Protein AF-G7YF33-F1 (afdb_monomer_lite)

InterPro domains:
  IPR018305 Large ribosomal subunit protein mL50 [PTHR31542] (5-107)

Sequence (150 aa):
MAIVDVSSRIHSVASRHLGIRVFEASYKFRSNAEKFRFLTACAEEFHHPVLNSYLHELCDVSAVIEYYQTPVESPDALYRLSERIGDDLPANLCIQTEPIRFNPNDTSFLKRTAFPGSSNVVSGLATSRRYKGFRAPAARRIGIGHEDRV

Secondary structure (DSSP, 8-state):
-----HHHHHHHHHHHHH---S--TT-B-S-HHHHHHHHHHHHHHHT-PPPTTGGGT--BHHHHHHHHHSPPPPS-HHHHHHTTTTTTS-TT-----S-PPP-TT--SS-SS-SSTT--B----HHHHHHS--B---GGG-SS--GGG--

Organism: Clonorchis sinensis (NCBI:txid79923)

Foldseek 3Di:
DDPPPLVVVLVVLCCVQVVDDDDDQFDFDPDPVSVVVSQVVSCVVVVNHDDPVCSVVPGGSNSVSVVVVDDDDDPDPLVVVVVCPPPPDDPPDDRDPDDDDDDQVDPPPPVHDPDWQDWFDDDDPVRCVVDPTGHGDPVGHPDCDPRNVD

pLDDT: mean 81.2, std 10.75, range [35.88, 93.69]

Structure (mmCIF, N/CA/C/O backbone):
data_AF-G7YF33-F1
#
_entry.id   AF-G7YF33-F1
#
loop_
_atom_site.group_PDB
_atom_site.id
_atom_site.type_symbol
_atom_site.label_atom_id
_atom_site.label_alt_id
_atom_site.label_comp_id
_atom_site.label_asym_id
_atom_site.label_entity_id
_atom_site.label_seq_id
_atom_site.pdbx_PDB_ins_code
_atom_site.Cartn_x
_atom_site.Cartn_y
_atom_site.Cartn_z
_atom_site.occupancy
_atom_site.B_iso_or_equiv
_atom_site.auth_seq_id
_atom_site.auth_comp_id
_atom_site.auth_asym_id
_atom_site.auth_atom_id
_atom_site.pdbx_PDB_model_num
ATOM 1 N N . MET A 1 1 ? -13.638 -16.403 -4.183 1.00 35.88 1 MET A N 1
ATOM 2 C CA . MET A 1 1 ? -12.677 -16.338 -3.060 1.00 35.88 1 MET A CA 1
ATOM 3 C C . MET A 1 1 ? -13.502 -16.078 -1.816 1.00 35.88 1 MET A C 1
ATOM 5 O O . MET A 1 1 ? -14.303 -15.155 -1.861 1.00 35.88 1 MET A O 1
ATOM 9 N N . ALA A 1 2 ? -13.463 -16.965 -0.818 1.00 36.38 2 ALA A N 1
ATOM 10 C CA . ALA A 1 2 ? -14.373 -16.911 0.326 1.00 36.38 2 ALA A CA 1
ATOM 11 C C . ALA A 1 2 ? -14.374 -15.502 0.929 1.00 36.38 2 ALA A C 1
ATOM 13 O O . ALA A 1 2 ? -13.305 -14.980 1.242 1.00 36.38 2 ALA A O 1
ATOM 14 N N . ILE A 1 3 ? -15.555 -14.890 1.038 1.00 48.44 3 ILE A N 1
ATOM 15 C CA . ILE A 1 3 ? -15.753 -13.664 1.806 1.00 48.44 3 ILE A CA 1
ATOM 16 C C . ILE A 1 3 ? -15.419 -14.063 3.239 1.00 48.44 3 ILE A C 1
ATOM 18 O O . ILE A 1 3 ? -16.237 -14.651 3.942 1.00 48.44 3 ILE A O 1
ATOM 22 N N . VAL A 1 4 ? -14.155 -13.883 3.618 1.00 60.22 4 VAL A N 1
ATOM 23 C CA . VAL A 1 4 ? -13.719 -14.027 4.998 1.00 60.22 4 VAL A CA 1
ATOM 24 C C . VAL A 1 4 ? -14.560 -13.018 5.750 1.00 60.22 4 VAL A C 1
ATOM 26 O O . VAL A 1 4 ? -14.524 -11.834 5.430 1.00 60.22 4 VAL A O 1
ATOM 29 N N . ASP A 1 5 ? -15.386 -13.503 6.665 1.00 82.12 5 ASP A N 1
ATOM 30 C CA . ASP A 1 5 ? -16.353 -12.682 7.374 1.00 82.12 5 ASP A CA 1
ATOM 31 C C . ASP A 1 5 ? -15.592 -11.719 8.307 1.00 82.12 5 ASP A C 1
ATOM 33 O O . ASP A 1 5 ? -15.289 -12.033 9.461 1.00 82.12 5 ASP A O 1
ATOM 37 N N . VAL A 1 6 ? -15.178 -10.570 7.753 1.00 85.31 6 VAL A N 1
ATOM 38 C CA . VAL A 1 6 ? -14.394 -9.512 8.413 1.00 85.31 6 VAL A CA 1
ATOM 39 C C . VAL A 1 6 ? -15.089 -9.087 9.699 1.00 85.31 6 VAL A C 1
ATOM 41 O O . VAL A 1 6 ? -14.443 -8.951 10.738 1.00 85.31 6 VAL A O 1
ATOM 44 N N . SER A 1 7 ? -16.416 -8.969 9.645 1.00 86.75 7 SER A N 1
ATOM 45 C CA . SER A 1 7 ? -17.253 -8.649 10.791 1.00 86.75 7 SER A CA 1
ATOM 46 C C . SER A 1 7 ? -17.052 -9.678 11.901 1.00 86.75 7 SER A C 1
ATOM 48 O O . SER A 1 7 ? -16.666 -9.299 13.005 1.00 86.75 7 SER A O 1
ATOM 50 N N . SER A 1 8 ? -17.196 -10.979 11.621 1.00 87.75 8 SER A N 1
ATOM 51 C CA . SER A 1 8 ? -17.023 -12.032 12.640 1.00 87.75 8 SER A CA 1
ATOM 52 C C . SER A 1 8 ? -15.661 -11.984 13.354 1.00 87.75 8 SER A C 1
ATOM 54 O O . SER A 1 8 ? -15.593 -12.099 14.582 1.00 87.75 8 SER A O 1
ATOM 56 N N . ARG A 1 9 ? -14.572 -11.743 12.610 1.00 88.94 9 ARG A N 1
ATOM 57 C CA . ARG A 1 9 ? -13.212 -11.645 13.166 1.00 88.94 9 ARG A CA 1
ATOM 58 C C . ARG A 1 9 ? -13.051 -10.398 14.025 1.00 88.94 9 ARG A C 1
ATOM 60 O O . ARG A 1 9 ? -12.537 -10.494 15.137 1.00 88.94 9 ARG A O 1
ATOM 67 N N . ILE A 1 10 ? -13.551 -9.251 13.566 1.00 88.06 10 ILE A N 1
ATOM 68 C CA . ILE A 1 10 ? -13.525 -8.009 14.349 1.00 88.06 10 ILE A CA 1
ATOM 69 C C . ILE A 1 10 ? -14.348 -8.163 15.631 1.00 88.06 10 ILE A C 1
ATOM 71 O O . ILE A 1 10 ? -13.913 -7.719 16.693 1.00 88.06 10 ILE A O 1
ATOM 75 N N . HIS A 1 11 ? -15.488 -8.853 15.582 1.00 86.88 11 HIS A N 1
ATOM 76 C CA . HIS A 1 11 ? -16.288 -9.144 16.772 1.00 86.88 11 HIS A CA 1
ATOM 77 C C . HIS A 1 11 ? -15.545 -10.045 17.772 1.00 86.88 11 HIS A C 1
ATOM 79 O O . HIS A 1 11 ? -15.577 -9.777 18.975 1.00 86.88 11 HIS A O 1
ATOM 85 N N . SER A 1 12 ? -14.807 -11.054 17.297 1.00 87.81 12 SER A N 1
ATOM 86 C CA . SER A 1 12 ? -13.909 -11.863 18.135 1.00 87.81 12 SER A CA 1
ATOM 87 C C . SER A 1 12 ? -12.841 -10.998 18.822 1.00 87.81 12 SER A C 1
ATOM 89 O O . SER A 1 12 ? -12.703 -11.041 20.049 1.00 87.81 12 SER A O 1
ATOM 91 N N . VAL A 1 13 ? -12.152 -10.134 18.070 1.00 88.19 13 VAL A N 1
ATOM 92 C CA . VAL A 1 13 ? -11.139 -9.210 18.614 1.00 88.19 13 VAL A CA 1
ATOM 93 C C . VAL A 1 13 ? -11.764 -8.241 19.627 1.00 88.19 13 VAL A C 1
ATOM 95 O O . VAL A 1 13 ? -11.207 -8.029 20.707 1.00 88.19 13 VAL A O 1
ATOM 98 N N . ALA A 1 14 ? -12.954 -7.711 19.339 1.00 85.62 14 ALA A N 1
ATOM 99 C CA . ALA A 1 14 ? -13.679 -6.813 20.233 1.00 85.62 14 ALA A CA 1
ATOM 100 C C . ALA A 1 14 ? -14.026 -7.502 21.558 1.00 85.62 14 ALA A C 1
ATOM 102 O O . ALA A 1 14 ? -13.758 -6.950 22.624 1.00 85.62 14 ALA A O 1
ATOM 103 N N . SER A 1 15 ? -14.539 -8.734 21.520 1.00 85.12 15 SER A N 1
ATOM 104 C CA . SER A 1 15 ? -14.855 -9.485 22.741 1.00 85.12 15 SER A CA 1
ATOM 105 C C . SER A 1 15 ? -13.620 -9.753 23.611 1.00 85.12 15 SER A C 1
ATOM 107 O O . SER A 1 15 ? -13.694 -9.638 24.835 1.00 85.12 15 SER A O 1
ATOM 109 N N . ARG A 1 16 ? -12.462 -10.029 22.991 1.00 86.31 16 ARG A N 1
ATOM 110 C CA . ARG A 1 16 ? -11.199 -10.303 23.691 1.00 86.31 16 ARG A CA 1
ATOM 111 C C . ARG A 1 16 ? -10.616 -9.062 24.369 1.00 86.31 16 ARG A C 1
ATOM 113 O O . ARG A 1 16 ? -10.126 -9.167 25.489 1.00 86.31 16 ARG A O 1
ATOM 120 N N . HIS A 1 17 ? -10.650 -7.909 23.700 1.00 83.94 17 HIS A N 1
ATOM 121 C CA . HIS A 1 17 ? -9.947 -6.704 24.159 1.00 83.94 17 HIS A CA 1
ATOM 122 C C . HIS A 1 17 ? -10.837 -5.672 24.861 1.00 83.94 17 HIS A C 1
ATOM 124 O O . HIS A 1 17 ? -10.335 -4.922 25.697 1.00 83.94 17 HIS A O 1
ATOM 130 N N . LEU A 1 18 ? -12.135 -5.628 24.548 1.00 79.50 18 LEU A N 1
ATOM 131 C CA . LEU A 1 18 ? -13.094 -4.689 25.145 1.00 79.50 18 LEU A CA 1
ATOM 132 C C . LEU A 1 18 ? -13.972 -5.353 26.217 1.00 79.50 18 LEU A C 1
ATOM 134 O O . LEU A 1 18 ? -14.629 -4.654 26.982 1.00 79.50 18 LEU A O 1
ATOM 138 N N . GLY A 1 19 ? -13.996 -6.691 26.295 1.00 71.94 19 GLY A N 1
ATOM 139 C CA . GLY A 1 19 ? -14.793 -7.430 27.283 1.00 71.94 19 GLY A CA 1
ATOM 140 C C . GLY A 1 19 ? -16.310 -7.342 27.065 1.00 71.94 19 GLY A C 1
ATOM 141 O O . GLY A 1 19 ? -17.085 -7.687 27.958 1.00 71.94 19 GLY A O 1
ATOM 142 N N . ILE A 1 20 ? -16.750 -6.882 25.891 1.00 67.62 20 ILE A N 1
ATOM 143 C CA . ILE A 1 20 ? -18.164 -6.706 25.540 1.00 67.62 20 ILE A CA 1
ATOM 144 C C . ILE A 1 20 ? -18.688 -8.026 24.967 1.00 67.62 20 ILE A C 1
ATOM 146 O O . ILE A 1 20 ? -18.168 -8.525 23.970 1.00 67.62 20 ILE A O 1
ATOM 150 N N . ARG A 1 21 ? -19.704 -8.614 25.615 1.00 60.91 21 ARG A N 1
ATOM 151 C CA . ARG A 1 21 ? -20.282 -9.913 25.222 1.00 60.91 21 ARG A CA 1
ATOM 152 C C . ARG A 1 21 ? -21.419 -9.823 24.202 1.00 60.91 21 ARG A C 1
ATOM 154 O O . ARG A 1 21 ? -21.737 -10.842 23.602 1.00 60.91 21 ARG A O 1
ATOM 161 N N . VAL A 1 22 ? -22.045 -8.659 24.012 1.00 48.94 22 VAL A N 1
ATOM 162 C CA . VAL A 1 22 ? -23.224 -8.521 23.142 1.00 48.94 22 VAL A CA 1
ATOM 163 C C . VAL A 1 22 ? -23.211 -7.173 22.423 1.00 48.94 22 VAL A C 1
ATOM 165 O O . VAL A 1 22 ? -22.854 -6.145 22.987 1.00 48.94 22 VAL A O 1
ATOM 168 N N . PHE A 1 23 ? -23.553 -7.256 21.145 1.00 60.62 23 PHE A N 1
ATOM 169 C CA . PHE A 1 23 ? -23.383 -6.295 20.075 1.00 60.62 23 PHE A CA 1
ATOM 170 C C . PHE A 1 23 ? -24.276 -5.066 20.239 1.00 60.62 23 PHE A C 1
ATOM 172 O O . PHE A 1 23 ? -25.471 -5.124 19.963 1.00 60.62 23 PHE A O 1
ATOM 179 N N . GLU A 1 24 ? -23.674 -3.922 20.531 1.00 54.88 24 GLU A N 1
ATOM 180 C CA . GLU A 1 24 ? -24.129 -2.694 19.896 1.00 54.88 24 GLU A CA 1
ATOM 181 C C . GLU A 1 24 ? -23.119 -2.390 18.801 1.00 54.88 24 GLU A C 1
ATOM 183 O O . GLU A 1 24 ? -21.956 -2.091 19.071 1.00 54.88 24 GLU A O 1
ATOM 188 N N . ALA A 1 25 ? -23.558 -2.455 17.545 1.00 58.53 25 ALA A N 1
ATOM 189 C CA . ALA A 1 25 ? -22.778 -1.986 16.402 1.00 58.53 25 ALA A CA 1
ATOM 190 C C . ALA A 1 25 ? -22.328 -0.511 16.557 1.00 58.53 25 ALA A C 1
ATOM 192 O O . ALA A 1 25 ? -21.547 -0.028 15.756 1.00 58.53 25 ALA A O 1
ATOM 193 N N . SER A 1 26 ? -22.774 0.192 17.603 1.00 67.62 26 SER A N 1
ATOM 194 C CA . SER A 1 26 ? -22.451 1.578 17.934 1.00 67.62 26 SER A CA 1
ATOM 195 C C . SER A 1 26 ? -21.652 1.728 19.245 1.00 67.62 26 SER A C 1
ATOM 197 O O . SER A 1 26 ? -21.814 2.726 19.951 1.00 67.62 26 SER A O 1
ATOM 199 N N . TYR A 1 27 ? -20.829 0.742 19.632 1.00 80.25 27 TYR A N 1
ATOM 200 C CA . TYR A 1 27 ? -19.933 0.931 20.780 1.00 80.25 27 TYR A CA 1
ATOM 201 C C . TYR A 1 27 ? -18.855 1.977 20.468 1.00 80.25 27 TYR A C 1
ATOM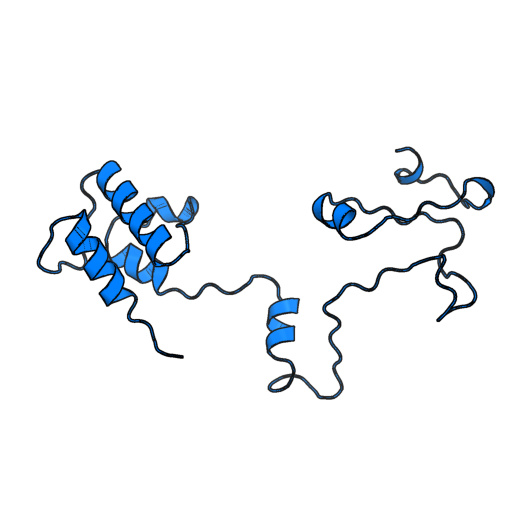 203 O O . TYR A 1 27 ? -17.931 1.713 19.691 1.00 80.25 27 TYR A O 1
ATOM 211 N N . LYS A 1 28 ? -18.947 3.118 21.161 1.00 85.56 28 LYS A N 1
ATOM 212 C CA . LYS A 1 28 ? -17.943 4.186 21.146 1.00 85.56 28 LYS A CA 1
ATOM 213 C C . LYS A 1 28 ? -16.782 3.855 22.065 1.00 85.56 28 LYS A C 1
ATOM 215 O O . LYS A 1 28 ? -16.979 3.517 23.236 1.00 85.56 28 LYS A O 1
ATOM 220 N N . PHE A 1 29 ? -15.560 4.026 21.567 1.00 86.81 29 PHE A N 1
ATOM 221 C CA . PHE A 1 29 ? -14.364 3.891 22.398 1.00 86.81 29 PHE A CA 1
ATOM 222 C C . PHE A 1 29 ? -14.376 4.937 23.519 1.00 86.81 29 PHE A C 1
ATOM 224 O O . PHE A 1 29 ? -14.494 6.134 23.262 1.00 86.81 29 PHE A O 1
ATOM 231 N N . ARG A 1 30 ? -14.230 4.495 24.773 1.00 85.56 30 ARG A N 1
ATOM 232 C CA . ARG A 1 30 ? -14.273 5.389 25.944 1.00 85.56 30 ARG A CA 1
ATOM 233 C C . ARG A 1 30 ? -12.951 6.113 26.170 1.00 85.56 30 ARG A C 1
ATOM 235 O O . ARG A 1 30 ? -12.926 7.197 26.742 1.00 85.56 30 ARG A O 1
ATOM 242 N N . SER A 1 31 ? -11.849 5.500 25.743 1.00 89.31 31 SER A N 1
ATOM 243 C CA . SER A 1 31 ? -10.496 6.018 25.920 1.00 89.31 31 SER A CA 1
ATOM 244 C C . SER A 1 31 ? -9.635 5.775 24.685 1.00 89.31 31 SER A C 1
ATOM 246 O O . SER A 1 31 ? -9.720 4.729 24.036 1.00 89.31 31 SER A O 1
ATOM 248 N N . ASN A 1 32 ? -8.719 6.707 24.414 1.00 89.12 32 ASN A N 1
ATOM 249 C CA . ASN A 1 32 ? -7.723 6.568 23.352 1.00 89.12 32 ASN A CA 1
ATOM 250 C C . ASN A 1 32 ? -6.817 5.344 23.562 1.00 89.12 32 ASN A C 1
ATOM 252 O O . ASN A 1 32 ? -6.390 4.728 22.590 1.00 89.12 32 ASN A O 1
ATOM 256 N N . ALA A 1 33 ? -6.559 4.950 24.814 1.00 91.00 33 ALA A N 1
ATOM 257 C CA . ALA A 1 33 ? -5.764 3.761 25.119 1.00 91.00 33 ALA A CA 1
ATOM 258 C C . ALA A 1 33 ? -6.498 2.456 24.759 1.00 91.00 33 ALA A C 1
ATOM 260 O O . ALA A 1 33 ? -5.875 1.479 24.344 1.00 91.00 33 ALA A O 1
ATOM 261 N N . GLU A 1 34 ? -7.826 2.423 24.899 1.00 89.94 34 GLU A N 1
ATOM 262 C CA . GLU A 1 34 ? -8.647 1.293 24.446 1.00 89.94 34 GLU A CA 1
ATOM 263 C C . GLU A 1 34 ? -8.658 1.214 22.924 1.00 89.94 34 GLU A C 1
ATOM 265 O O . GLU A 1 34 ? -8.362 0.157 22.369 1.00 89.94 34 GLU A O 1
ATOM 270 N N . LYS A 1 35 ? -8.907 2.351 22.264 1.00 90.56 35 LYS A N 1
ATOM 271 C CA . LYS A 1 35 ? -8.877 2.468 20.805 1.00 90.56 35 LYS A CA 1
ATOM 272 C C . LYS A 1 35 ? -7.539 2.012 20.231 1.00 90.56 35 LYS A C 1
ATOM 274 O O . LYS A 1 35 ? -7.521 1.200 19.317 1.00 90.56 35 LYS A O 1
ATOM 279 N N . PHE A 1 36 ? -6.426 2.470 20.800 1.00 92.25 36 PHE A N 1
ATOM 280 C CA . PHE A 1 36 ? -5.093 2.066 20.362 1.00 92.25 36 PHE A CA 1
ATOM 281 C C . PHE A 1 36 ? -4.891 0.550 20.466 1.00 92.25 36 PHE A C 1
ATOM 283 O O . PHE A 1 36 ? -4.535 -0.084 19.480 1.00 92.25 36 PHE A O 1
ATOM 290 N N . ARG A 1 37 ? -5.182 -0.056 21.626 1.00 91.88 37 ARG A N 1
ATOM 291 C CA . ARG A 1 37 ? -5.035 -1.512 21.814 1.00 91.88 37 ARG A CA 1
ATOM 292 C C . ARG A 1 37 ? -5.886 -2.314 20.831 1.00 91.88 37 ARG A C 1
ATOM 294 O O . ARG A 1 37 ? -5.412 -3.306 20.288 1.00 91.88 37 ARG A O 1
ATOM 301 N N . PHE A 1 38 ? -7.118 -1.873 20.595 1.00 91.62 38 PHE A N 1
ATOM 302 C CA . PHE A 1 38 ? -8.033 -2.528 19.669 1.00 91.62 38 PHE A CA 1
ATOM 303 C C . PHE A 1 38 ? -7.571 -2.421 18.209 1.00 91.62 38 PHE A C 1
ATOM 305 O O . PHE A 1 38 ? -7.520 -3.434 17.514 1.00 91.62 38 PHE A O 1
ATOM 312 N N . LEU A 1 39 ? -7.189 -1.224 17.750 1.00 92.62 39 LEU A N 1
ATOM 313 C CA . LEU A 1 39 ? -6.717 -1.012 16.378 1.00 92.62 39 LEU A CA 1
ATOM 314 C C . LEU A 1 39 ? -5.391 -1.733 16.107 1.00 92.62 39 LEU A C 1
ATOM 316 O O . LEU A 1 39 ? -5.219 -2.276 15.020 1.00 92.62 39 LEU A O 1
ATOM 320 N N . THR A 1 40 ? -4.487 -1.805 17.087 1.00 93.69 40 THR A N 1
ATOM 321 C CA . THR A 1 40 ? -3.243 -2.580 16.967 1.00 93.69 40 THR A CA 1
ATOM 322 C C . THR A 1 40 ? -3.531 -4.073 16.809 1.00 93.69 40 THR A C 1
ATOM 324 O O . THR A 1 40 ? -2.983 -4.700 15.909 1.00 93.69 40 THR A O 1
ATOM 327 N N . ALA A 1 41 ? -4.454 -4.631 17.601 1.00 92.19 41 ALA A N 1
ATOM 328 C CA . ALA A 1 41 ? -4.864 -6.028 17.448 1.00 92.19 41 ALA A CA 1
ATOM 329 C C . ALA A 1 41 ? -5.523 -6.295 16.080 1.00 92.19 41 ALA A C 1
ATOM 331 O O . ALA A 1 41 ? -5.263 -7.321 15.458 1.00 92.19 41 ALA A O 1
ATOM 332 N N . CYS A 1 42 ? -6.332 -5.359 15.570 1.00 91.81 42 CYS A N 1
ATOM 333 C CA . CYS A 1 42 ? -6.899 -5.463 14.220 1.00 91.81 42 CYS A CA 1
ATOM 334 C C . CYS A 1 42 ? -5.809 -5.403 13.136 1.00 91.81 42 CYS A C 1
ATOM 336 O O . CYS A 1 42 ? -5.840 -6.182 12.185 1.00 91.81 42 CYS A O 1
ATOM 338 N N . ALA A 1 43 ? -4.819 -4.519 13.286 1.00 92.94 43 ALA A N 1
ATOM 339 C CA . ALA A 1 43 ? -3.702 -4.410 12.353 1.00 92.94 43 ALA A CA 1
ATOM 340 C C . ALA A 1 43 ? -2.872 -5.702 12.292 1.00 92.94 43 ALA A C 1
ATOM 342 O O . ALA A 1 43 ? -2.464 -6.111 11.206 1.00 92.94 43 ALA A O 1
ATOM 343 N N . GLU A 1 44 ? -2.663 -6.365 13.431 1.00 92.94 44 GLU A N 1
ATOM 344 C CA . GLU A 1 44 ? -2.003 -7.672 13.504 1.00 92.94 44 GLU A CA 1
ATOM 345 C C . GLU A 1 44 ? -2.845 -8.777 12.848 1.00 92.94 44 GLU A C 1
ATOM 347 O O . GLU A 1 44 ? -2.317 -9.546 12.051 1.00 92.94 44 GLU A O 1
ATOM 352 N N . GLU A 1 45 ? -4.154 -8.821 13.107 1.00 90.94 45 GLU A N 1
ATOM 353 C CA . GLU A 1 45 ? -5.079 -9.853 12.610 1.00 90.94 45 GLU A CA 1
ATOM 354 C C . GLU A 1 45 ? -5.288 -9.801 11.082 1.00 90.94 45 GLU A C 1
ATOM 356 O O . GLU A 1 45 ? -5.392 -10.843 10.423 1.00 90.94 45 GLU A O 1
ATOM 361 N N . PHE A 1 46 ? -5.357 -8.597 10.504 1.00 90.56 46 PHE A N 1
ATOM 362 C CA . PHE A 1 46 ? -5.572 -8.382 9.065 1.00 90.56 46 PHE A CA 1
ATOM 363 C C . PHE A 1 46 ? -4.288 -8.068 8.290 1.00 90.56 46 PHE A C 1
ATOM 365 O O . PHE A 1 46 ? -4.340 -7.920 7.071 1.00 90.56 46 PHE A O 1
ATOM 372 N N . HIS A 1 47 ? -3.150 -7.939 8.981 1.00 90.81 47 HIS A N 1
ATOM 373 C CA . HIS A 1 47 ? -1.877 -7.469 8.414 1.00 90.81 47 HIS A CA 1
ATOM 374 C C . HIS A 1 47 ? -2.014 -6.135 7.655 1.00 90.81 47 HIS A C 1
ATOM 376 O O . HIS A 1 47 ? -1.247 -5.837 6.738 1.00 90.81 47 HIS A O 1
ATOM 382 N N . HIS A 1 48 ? -3.003 -5.326 8.040 1.00 90.75 48 HIS A N 1
ATOM 383 C CA . HIS A 1 48 ? -3.320 -4.052 7.414 1.00 90.75 48 HIS A CA 1
ATOM 384 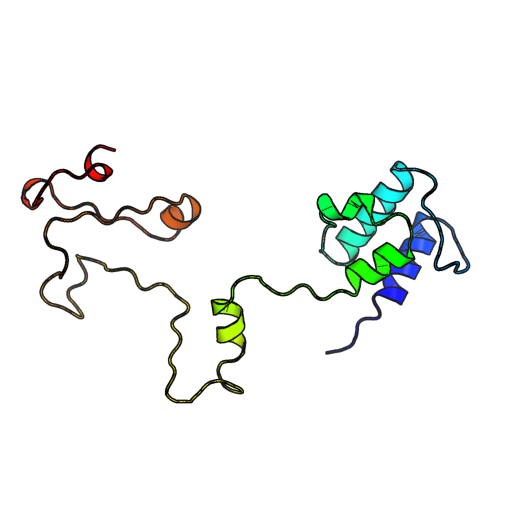C C . HIS A 1 48 ? -3.455 -2.970 8.495 1.00 90.75 48 HIS A C 1
ATOM 386 O O . HIS A 1 48 ? -4.469 -2.924 9.206 1.00 90.75 48 HIS A O 1
ATOM 392 N N . PRO A 1 49 ? -2.421 -2.125 8.674 1.00 92.38 49 PRO A N 1
ATOM 393 C CA . PRO A 1 49 ? -2.458 -1.057 9.655 1.00 92.38 49 PRO A CA 1
ATOM 394 C C . PRO A 1 49 ? -3.389 0.061 9.199 1.00 92.38 49 PRO A C 1
ATOM 396 O O . PRO A 1 49 ? -3.416 0.439 8.029 1.00 92.38 49 PRO A O 1
ATOM 399 N N . VAL A 1 50 ? -4.110 0.631 10.159 1.00 92.88 50 VAL A N 1
ATOM 400 C CA . VAL A 1 50 ? -4.972 1.783 9.913 1.00 92.88 50 VAL A CA 1
ATOM 401 C C . VAL A 1 50 ? -4.130 3.023 9.622 1.00 92.88 50 VAL A C 1
ATOM 403 O O . VAL A 1 50 ? -3.166 3.331 10.324 1.00 92.88 50 VAL A O 1
ATOM 406 N N . LEU A 1 51 ? -4.532 3.769 8.599 1.00 91.56 51 LEU A N 1
ATOM 407 C CA . LEU A 1 51 ? -3.907 5.029 8.212 1.00 91.56 51 LEU A CA 1
ATOM 408 C C . LEU A 1 51 ? -4.214 6.158 9.208 1.00 91.56 51 LEU A C 1
ATOM 410 O O . LEU A 1 51 ? -5.352 6.332 9.645 1.00 91.56 51 LEU A O 1
ATOM 414 N N . ASN A 1 52 ? -3.216 7.009 9.472 1.00 93.31 52 ASN A N 1
ATOM 415 C CA . ASN A 1 52 ? -3.352 8.156 10.379 1.00 93.31 52 ASN A CA 1
ATOM 416 C C . ASN A 1 52 ? -4.479 9.121 9.982 1.00 93.31 52 ASN A C 1
ATOM 418 O O . ASN A 1 52 ? -5.111 9.708 10.857 1.00 93.31 52 ASN A O 1
ATOM 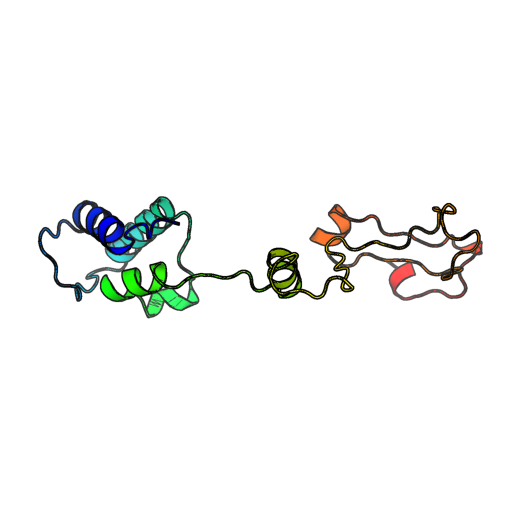422 N N . SER A 1 53 ? -4.744 9.269 8.680 1.00 93.19 53 SER A N 1
ATOM 423 C CA . SER A 1 53 ? -5.826 10.111 8.165 1.00 93.19 53 SER A CA 1
ATOM 424 C C . SER A 1 53 ? -7.197 9.644 8.645 1.00 93.19 53 SER A C 1
ATOM 426 O O . SER A 1 53 ? -8.001 10.474 9.040 1.00 93.19 53 SER A O 1
ATOM 428 N N . TYR A 1 54 ? -7.439 8.334 8.703 1.00 91.62 54 TYR A N 1
ATOM 429 C CA . TYR A 1 54 ? -8.737 7.758 9.067 1.00 91.62 54 TYR A CA 1
ATOM 430 C C . TYR A 1 54 ? -8.924 7.590 10.578 1.00 91.62 54 TYR A C 1
ATOM 432 O O . TYR A 1 54 ? -10.032 7.337 11.044 1.00 91.62 54 TYR A O 1
ATOM 440 N N . LEU A 1 55 ? -7.874 7.778 11.388 1.00 92.62 55 LEU A N 1
ATOM 441 C CA . LEU A 1 55 ? -7.960 7.568 12.836 1.00 92.62 55 LEU A CA 1
ATOM 442 C C . LEU A 1 55 ? -9.048 8.410 13.503 1.00 92.62 55 LEU A C 1
ATOM 444 O O . LEU A 1 55 ? -9.642 7.946 14.470 1.00 92.62 55 LEU A O 1
ATOM 448 N N . HIS A 1 56 ? -9.316 9.625 13.030 1.00 91.69 56 HIS A N 1
ATOM 449 C CA . HIS A 1 56 ? -10.337 10.492 13.622 1.00 91.69 56 HIS A CA 1
ATOM 450 C C . HIS A 1 56 ? -11.778 10.061 13.285 1.00 91.69 56 HIS A C 1
ATOM 452 O O . HIS A 1 56 ? -12.685 10.357 14.057 1.00 91.69 56 HIS A O 1
ATOM 458 N N . GLU A 1 57 ? -11.979 9.315 12.198 1.00 91.12 57 GLU A N 1
ATOM 459 C CA . GLU A 1 57 ? -13.288 8.816 11.746 1.00 91.12 57 GLU A CA 1
ATOM 460 C C . GLU A 1 57 ? -13.689 7.526 12.483 1.00 91.12 57 GLU A C 1
ATOM 462 O O . GLU A 1 57 ? -14.868 7.256 12.709 1.00 91.12 57 GLU A O 1
ATOM 467 N N . LEU A 1 58 ? -12.703 6.755 12.952 1.00 91.12 58 LEU A N 1
ATOM 468 C CA . LEU A 1 58 ? -12.904 5.484 13.653 1.00 91.12 58 LEU A CA 1
ATOM 469 C C . LEU A 1 58 ? -13.292 5.675 15.129 1.00 91.12 58 LEU A C 1
ATOM 471 O O . LEU A 1 58 ? -12.520 5.367 16.043 1.00 91.12 58 LEU A O 1
ATOM 475 N N . CYS A 1 59 ? -14.468 6.239 15.384 1.00 89.12 59 CYS A N 1
ATOM 476 C CA . CYS A 1 59 ? -15.004 6.448 16.737 1.00 89.12 59 CYS A CA 1
ATOM 477 C C . CYS A 1 59 ? -15.728 5.219 17.304 1.00 89.12 59 CYS A C 1
ATOM 479 O O . CYS A 1 59 ? -15.784 5.050 18.524 1.00 89.12 59 CYS A O 1
ATOM 481 N N . ASP A 1 60 ? -16.240 4.374 16.413 1.00 89.06 60 ASP A N 1
ATOM 482 C CA . ASP A 1 60 ? -17.117 3.248 16.709 1.00 89.06 60 ASP A CA 1
ATOM 483 C C . ASP A 1 60 ? -16.569 1.945 16.121 1.00 89.06 60 ASP A C 1
ATOM 485 O O . ASP A 1 60 ? -15.817 1.949 15.143 1.00 89.06 60 ASP A O 1
ATOM 489 N N . VAL A 1 61 ? -16.982 0.807 16.686 1.00 88.06 61 VAL A N 1
ATOM 490 C CA . VAL A 1 61 ? -16.622 -0.516 16.145 1.00 88.06 61 VAL A CA 1
ATOM 491 C C . VAL A 1 61 ? -17.213 -0.732 14.745 1.00 88.06 61 VAL A C 1
ATOM 493 O O . VAL A 1 61 ? -16.548 -1.337 13.908 1.00 88.06 61 VAL A O 1
ATOM 496 N N . SER A 1 62 ? -18.405 -0.200 14.445 1.00 88.56 62 SER A N 1
ATOM 497 C CA . SER A 1 62 ? -18.981 -0.225 13.088 1.00 88.56 62 SER A CA 1
ATOM 498 C C . SER A 1 62 ? -18.095 0.467 12.061 1.00 88.56 62 SER A C 1
ATOM 500 O O . SER A 1 62 ? -17.849 -0.108 11.007 1.00 88.56 62 SER A O 1
ATOM 502 N N . ALA A 1 63 ? -17.568 1.650 12.385 1.00 90.56 63 ALA A N 1
ATOM 503 C CA . ALA A 1 63 ? -16.685 2.397 11.492 1.00 90.56 63 ALA A CA 1
ATOM 504 C C . ALA A 1 63 ? -15.405 1.603 11.181 1.00 90.56 63 ALA A C 1
ATOM 506 O O . ALA A 1 63 ? -14.911 1.615 10.057 1.00 90.56 63 ALA A O 1
ATOM 507 N N . VAL A 1 64 ? -14.889 0.852 12.161 1.00 90.44 64 VAL A N 1
ATOM 508 C CA . VAL A 1 64 ? -13.741 -0.045 11.951 1.00 90.44 64 VAL A CA 1
ATOM 509 C C . VAL A 1 64 ? -14.115 -1.220 11.045 1.00 90.44 64 VAL A C 1
ATOM 511 O O . VAL A 1 64 ? -13.331 -1.586 10.173 1.00 90.44 64 VAL A O 1
ATOM 514 N N . ILE A 1 65 ? -15.308 -1.793 11.209 1.00 90.38 65 ILE A N 1
ATOM 515 C CA . ILE A 1 65 ? -15.802 -2.861 10.329 1.00 90.38 65 ILE A CA 1
ATOM 516 C C . ILE A 1 65 ? -15.926 -2.355 8.890 1.00 90.38 65 ILE A C 1
ATOM 518 O O . ILE A 1 65 ? -15.418 -3.010 7.987 1.00 90.38 65 ILE A O 1
ATOM 522 N N . GLU A 1 66 ? -16.537 -1.191 8.681 1.00 91.12 66 GLU A N 1
ATOM 523 C CA . GLU A 1 66 ? -16.693 -0.576 7.357 1.00 91.12 66 GLU A CA 1
ATOM 524 C C . GLU A 1 66 ? -15.335 -0.293 6.696 1.00 91.12 66 GLU A C 1
ATOM 526 O O . GLU A 1 66 ? -15.123 -0.617 5.524 1.00 91.12 66 GLU A O 1
ATOM 531 N N . TYR A 1 67 ? -14.371 0.214 7.470 1.00 92.31 67 TYR A N 1
ATOM 532 C CA . TYR A 1 67 ? -13.008 0.444 6.999 1.00 92.31 67 TYR A CA 1
ATOM 533 C C . TYR A 1 67 ? -12.348 -0.841 6.482 1.00 92.31 67 TYR A C 1
ATOM 535 O O . TYR A 1 67 ? -11.826 -0.860 5.372 1.00 92.31 67 TYR A O 1
ATOM 543 N N . TYR A 1 68 ? -12.408 -1.933 7.249 1.00 91.19 68 TYR A N 1
ATOM 544 C CA . TYR A 1 68 ? -11.802 -3.210 6.851 1.00 91.19 68 TYR A CA 1
ATOM 545 C C . TYR A 1 68 ? -12.622 -3.999 5.819 1.00 91.19 68 TYR A C 1
ATOM 547 O O . TYR A 1 68 ? -12.087 -4.905 5.182 1.00 91.19 68 TYR A O 1
ATOM 555 N N . GLN A 1 69 ? -13.906 -3.683 5.644 1.00 91.06 69 GLN A N 1
ATOM 556 C CA . GLN A 1 69 ? -14.725 -4.215 4.553 1.00 91.06 69 GLN A CA 1
ATOM 557 C C . GLN A 1 69 ? -14.426 -3.531 3.217 1.00 91.06 69 GLN A C 1
ATOM 559 O O . GLN A 1 69 ? -14.666 -4.123 2.164 1.00 91.06 69 GLN A O 1
ATOM 564 N N . THR A 1 70 ? -13.906 -2.303 3.247 1.00 90.75 70 THR A N 1
ATOM 565 C CA . THR A 1 70 ? -13.589 -1.550 2.036 1.00 90.75 70 THR A CA 1
ATOM 566 C C . THR A 1 70 ? -12.375 -2.175 1.336 1.00 90.75 70 THR A C 1
ATOM 568 O O . THR A 1 70 ? -11.296 -2.247 1.928 1.00 90.75 70 THR A O 1
ATOM 571 N N . PRO A 1 71 ? -12.508 -2.637 0.079 1.00 88.38 71 PRO A N 1
ATOM 572 C CA . PRO A 1 71 ? -11.394 -3.232 -0.643 1.00 88.38 71 PRO A CA 1
ATOM 573 C C . PRO A 1 71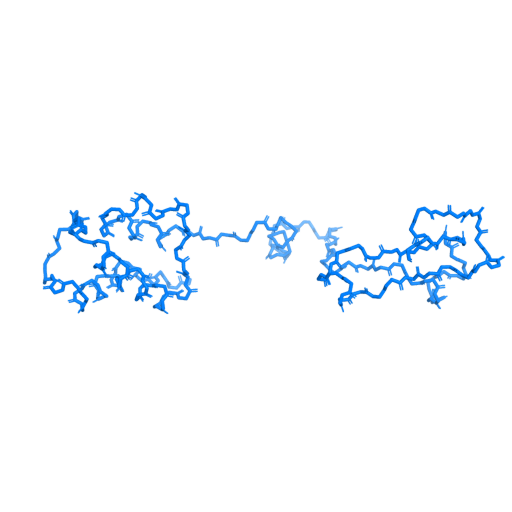 ? -10.343 -2.170 -0.977 1.00 88.38 71 PRO A C 1
ATOM 575 O O . PRO A 1 71 ? -10.663 -1.071 -1.432 1.00 88.38 71 PRO A O 1
ATOM 578 N N . VAL A 1 72 ? -9.073 -2.519 -0.784 1.00 85.56 72 VAL A N 1
ATOM 579 C CA . VAL A 1 72 ? -7.939 -1.668 -1.153 1.00 85.56 72 VAL A CA 1
ATOM 580 C C . VAL A 1 72 ? -7.345 -2.192 -2.453 1.00 85.56 72 VAL A C 1
ATOM 582 O O . VAL A 1 72 ? -6.848 -3.315 -2.506 1.00 85.56 72 VAL A O 1
ATOM 585 N N . GLU A 1 73 ? -7.379 -1.371 -3.499 1.00 81.62 73 GLU A N 1
ATOM 586 C CA . GLU A 1 73 ? -6.727 -1.668 -4.775 1.00 81.62 73 GLU A CA 1
ATOM 587 C C . GLU A 1 73 ? -5.373 -0.958 -4.874 1.00 81.62 73 GLU A C 1
ATOM 589 O O . GLU A 1 73 ? -5.172 0.133 -4.333 1.00 81.62 73 GLU A O 1
ATOM 594 N N . SER A 1 74 ? -4.428 -1.560 -5.600 1.00 77.50 74 SER A N 1
ATOM 595 C CA . SER A 1 74 ? -3.158 -0.903 -5.902 1.00 77.50 74 SER A CA 1
ATOM 596 C C . SER A 1 74 ? -3.401 0.353 -6.751 1.00 77.50 74 SER A C 1
ATOM 598 O O . SER A 1 74 ? -4.108 0.264 -7.757 1.00 77.50 74 SER A O 1
ATOM 600 N N . PRO A 1 75 ? -2.783 1.506 -6.438 1.00 76.44 75 PRO A N 1
ATOM 601 C CA . PRO A 1 75 ? -2.990 2.730 -7.213 1.00 76.44 75 PRO A CA 1
ATOM 602 C C . PRO A 1 75 ? -2.339 2.688 -8.605 1.00 76.44 75 PRO A C 1
ATOM 604 O O . PRO A 1 75 ? -2.633 3.544 -9.437 1.00 76.44 75 PRO A O 1
ATOM 607 N N . ASP A 1 76 ? -1.447 1.727 -8.873 1.00 84.38 76 ASP A N 1
ATOM 608 C CA . ASP A 1 76 ? -0.728 1.654 -10.143 1.00 84.38 76 ASP A CA 1
ATOM 609 C C . ASP A 1 76 ? -1.629 1.127 -11.269 1.00 84.38 76 ASP A C 1
ATOM 611 O O . ASP A 1 76 ? -1.964 -0.058 -11.341 1.00 84.38 76 ASP A O 1
ATOM 615 N N . ALA A 1 77 ? -2.012 2.033 -12.168 1.00 84.88 77 ALA A N 1
ATOM 616 C CA . ALA A 1 77 ? -2.860 1.730 -13.313 1.00 84.88 77 ALA A CA 1
ATOM 617 C C . ALA A 1 77 ? -2.234 0.687 -14.249 1.00 84.88 77 ALA A C 1
ATOM 619 O O . ALA A 1 77 ? -2.960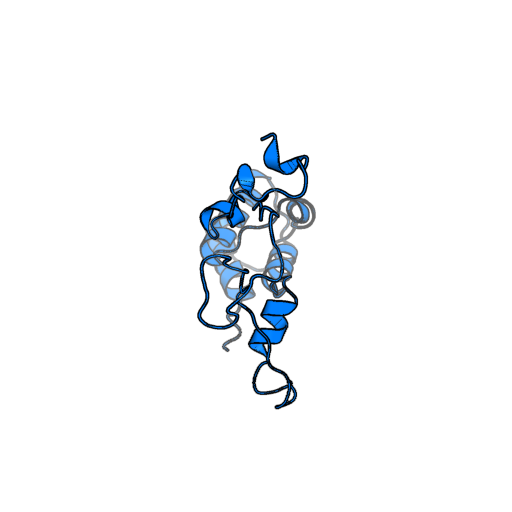 -0.131 -14.813 1.00 84.88 77 ALA A O 1
ATOM 620 N N . LEU A 1 78 ? -0.904 0.687 -14.404 1.00 85.94 78 LEU A N 1
ATOM 621 C CA . LEU A 1 78 ? -0.225 -0.278 -15.267 1.00 85.94 78 LEU A CA 1
ATOM 622 C C . LEU A 1 78 ? -0.320 -1.685 -14.678 1.00 85.94 78 LEU A C 1
ATOM 624 O O . LEU A 1 78 ? -0.606 -2.637 -15.402 1.00 85.94 78 LEU A O 1
ATOM 628 N N . TYR A 1 79 ? -0.142 -1.804 -13.362 1.00 82.88 79 TYR A N 1
ATOM 629 C CA . TYR A 1 79 ? -0.271 -3.075 -12.662 1.00 82.88 79 TYR A CA 1
ATOM 630 C C . TYR A 1 79 ? -1.708 -3.614 -12.747 1.00 82.88 79 TYR A C 1
ATOM 632 O O . TYR A 1 79 ? -1.907 -4.754 -13.166 1.00 82.88 79 TYR A O 1
ATOM 640 N N . ARG A 1 80 ? -2.717 -2.760 -12.515 1.00 84.94 80 ARG A N 1
ATOM 641 C CA . ARG A 1 80 ? -4.143 -3.114 -12.684 1.00 84.94 80 ARG A CA 1
ATOM 642 C C . ARG A 1 80 ? -4.484 -3.583 -14.099 1.00 84.94 80 ARG A C 1
ATOM 644 O O . ARG A 1 80 ? -5.304 -4.478 -14.267 1.00 84.94 80 ARG A O 1
ATOM 651 N N . LEU A 1 81 ? -3.887 -2.971 -15.124 1.00 84.94 81 LEU A N 1
ATOM 652 C CA . LEU A 1 81 ? -4.052 -3.406 -16.514 1.00 84.94 81 LEU A CA 1
ATOM 653 C C . LEU A 1 81 ? -3.350 -4.740 -16.776 1.00 84.94 81 LEU A C 1
ATOM 655 O O . LEU A 1 81 ? -3.880 -5.567 -17.513 1.00 84.94 81 LEU A O 1
ATOM 659 N N . SER A 1 82 ? -2.183 -4.960 -16.167 1.00 82.50 82 SER A N 1
ATOM 660 C CA . SER A 1 82 ? -1.430 -6.203 -16.330 1.00 82.50 82 SER A CA 1
ATOM 661 C C . SER A 1 82 ? -2.148 -7.423 -15.743 1.00 82.50 82 SER A C 1
ATOM 663 O O . SER A 1 82 ? -2.099 -8.496 -16.333 1.00 82.50 82 SER A O 1
ATOM 665 N N . GLU A 1 83 ? -2.896 -7.255 -14.649 1.00 81.94 83 GLU A N 1
ATOM 666 C CA . GLU A 1 83 ? -3.714 -8.322 -14.051 1.00 81.94 83 GLU A CA 1
ATOM 667 C C . GLU A 1 83 ? -4.885 -8.762 -14.945 1.00 81.94 83 GLU A C 1
ATOM 669 O O . GLU A 1 83 ? -5.398 -9.864 -14.785 1.00 81.94 83 GLU A O 1
ATOM 674 N N . ARG A 1 84 ? -5.294 -7.921 -15.903 1.00 80.81 84 ARG A N 1
ATOM 675 C CA . ARG A 1 84 ? -6.398 -8.190 -16.840 1.00 80.81 84 ARG A CA 1
ATOM 676 C C . ARG A 1 84 ? -5.940 -8.781 -18.177 1.00 80.81 84 ARG A C 1
ATOM 678 O O . ARG A 1 84 ? -6.763 -8.969 -19.077 1.00 80.81 84 ARG A O 1
ATOM 685 N N . ILE A 1 85 ? -4.636 -9.028 -18.347 1.00 71.81 85 ILE A N 1
ATOM 686 C CA . ILE A 1 85 ? -4.075 -9.623 -19.566 1.00 71.81 85 ILE A CA 1
ATOM 687 C C . ILE A 1 85 ? -4.681 -11.023 -19.750 1.00 71.81 85 ILE A C 1
ATOM 689 O O . ILE A 1 85 ? -4.366 -11.937 -18.997 1.00 71.81 85 ILE A O 1
ATOM 693 N N . GLY A 1 86 ? -5.531 -11.186 -20.767 1.00 68.00 86 GLY A N 1
ATOM 694 C CA . GLY A 1 86 ? -6.153 -12.466 -21.132 1.00 68.00 86 GLY A CA 1
ATOM 695 C C . GLY A 1 86 ? -7.677 -12.416 -21.250 1.00 68.00 86 GLY A C 1
ATOM 696 O O . GLY A 1 86 ? -8.210 -13.026 -22.173 1.00 68.00 86 GLY A O 1
ATOM 697 N N . ASP A 1 87 ? -8.354 -11.647 -20.391 1.00 74.44 87 ASP A N 1
ATOM 698 C CA . ASP A 1 87 ? -9.826 -11.622 -20.330 1.00 74.44 87 ASP A CA 1
ATOM 699 C C . ASP A 1 87 ? -10.424 -10.388 -21.033 1.00 74.44 87 ASP A C 1
ATOM 701 O O . ASP A 1 87 ? -11.296 -10.521 -21.891 1.00 74.44 87 ASP A O 1
ATOM 705 N N . ASP A 1 88 ? -9.912 -9.190 -20.719 1.00 81.69 88 ASP A N 1
ATOM 706 C CA . ASP A 1 88 ? -10.467 -7.906 -21.194 1.00 81.69 88 ASP A CA 1
ATOM 707 C C . ASP A 1 88 ? -9.610 -7.225 -22.275 1.00 81.69 88 ASP A C 1
ATOM 709 O O . ASP A 1 88 ? -10.041 -6.256 -22.910 1.00 81.69 88 ASP A O 1
ATOM 713 N N . LEU A 1 89 ? -8.359 -7.6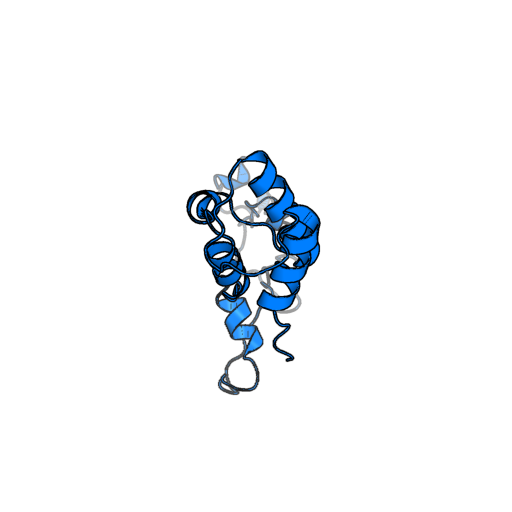63 -22.452 1.00 85.38 89 LEU A N 1
ATOM 714 C CA . LEU A 1 89 ? -7.401 -6.963 -23.306 1.00 85.38 89 LEU A CA 1
ATOM 715 C C . LEU A 1 89 ? -7.404 -7.504 -24.744 1.00 85.38 89 LEU A C 1
ATOM 717 O O . LEU A 1 89 ? -7.426 -8.718 -24.952 1.00 85.38 89 LEU A O 1
ATOM 721 N N . PRO A 1 90 ? -7.310 -6.623 -25.758 1.00 88.69 90 PRO A N 1
ATOM 722 C CA . PRO A 1 90 ? -7.174 -7.045 -27.146 1.00 88.69 90 PRO A CA 1
ATOM 723 C C . PRO A 1 90 ? -5.937 -7.926 -27.362 1.00 88.69 90 PRO A C 1
ATOM 725 O O . PRO A 1 90 ? -4.852 -7.609 -26.878 1.00 88.69 90 PRO A O 1
ATOM 728 N N . ALA A 1 91 ? -6.063 -8.980 -28.174 1.00 84.56 91 ALA A N 1
ATOM 729 C CA . ALA A 1 91 ? -4.962 -9.910 -28.460 1.00 84.56 91 ALA A CA 1
ATOM 730 C C . ALA A 1 91 ? -3.746 -9.257 -29.153 1.00 84.56 91 ALA A C 1
ATOM 732 O O . ALA A 1 91 ? -2.653 -9.816 -29.160 1.00 84.56 91 ALA A O 1
ATOM 733 N N . ASN A 1 92 ? -3.923 -8.074 -29.747 1.00 89.75 92 ASN A N 1
ATOM 734 C CA . ASN A 1 92 ? -2.865 -7.286 -30.380 1.00 89.75 92 ASN A CA 1
ATOM 735 C C . ASN A 1 92 ? -2.195 -6.270 -29.434 1.00 89.75 92 ASN A C 1
ATOM 737 O O . ASN A 1 92 ? -1.343 -5.503 -29.883 1.00 89.75 92 ASN A O 1
ATOM 741 N N . LEU A 1 93 ? -2.575 -6.229 -28.155 1.00 86.38 93 LEU A N 1
ATOM 742 C CA . LEU A 1 93 ? -1.987 -5.340 -27.160 1.00 86.38 93 LEU A CA 1
ATOM 743 C C . LEU A 1 93 ? -0.923 -6.084 -26.342 1.00 86.38 93 LEU A C 1
ATOM 745 O O . LEU A 1 93 ? -1.232 -6.995 -25.581 1.00 86.38 93 LEU A O 1
ATOM 749 N N . CYS A 1 94 ? 0.334 -5.659 -26.468 1.00 84.56 94 CYS A N 1
ATOM 750 C CA . CYS A 1 94 ? 1.435 -6.132 -25.630 1.00 84.56 94 CYS A CA 1
ATOM 751 C C . CYS A 1 94 ? 1.769 -5.063 -24.581 1.00 84.56 94 CYS A C 1
ATOM 753 O O . CYS A 1 94 ? 2.162 -3.951 -24.939 1.00 84.56 94 CYS A O 1
ATOM 755 N N . ILE A 1 95 ? 1.599 -5.386 -23.296 1.00 86.12 95 ILE A N 1
ATOM 756 C CA . ILE A 1 95 ? 1.964 -4.500 -22.184 1.00 86.12 95 ILE A CA 1
ATOM 757 C C . ILE A 1 95 ? 3.315 -4.929 -21.633 1.00 86.12 95 ILE A C 1
ATOM 759 O O . ILE A 1 95 ? 3.503 -6.069 -21.218 1.00 86.12 95 ILE A O 1
ATOM 763 N N . GLN A 1 96 ? 4.242 -3.980 -21.582 1.00 84.31 96 GLN A N 1
ATOM 764 C CA . GLN A 1 96 ? 5.557 -4.189 -21.005 1.00 84.31 96 GLN A CA 1
ATOM 765 C C . GLN A 1 96 ? 5.594 -3.615 -19.585 1.00 84.31 96 GLN A C 1
ATOM 767 O O . GLN A 1 96 ? 5.629 -2.400 -19.398 1.00 84.31 96 GLN A O 1
ATOM 772 N N . THR A 1 97 ? 5.563 -4.493 -18.583 1.00 83.44 97 THR A N 1
ATOM 773 C CA . THR A 1 97 ? 5.564 -4.113 -17.161 1.00 83.44 97 THR A CA 1
ATOM 774 C C . THR A 1 97 ? 6.950 -3.725 -16.662 1.00 83.44 97 THR A C 1
ATOM 776 O O . THR A 1 97 ? 7.104 -2.780 -15.888 1.00 83.44 97 THR A O 1
ATOM 779 N N . GLU A 1 98 ? 7.978 -4.425 -17.134 1.00 82.12 98 GLU A N 1
ATOM 780 C CA . GLU A 1 98 ? 9.354 -4.127 -16.770 1.00 82.12 98 GLU A CA 1
ATOM 781 C C . GLU A 1 98 ? 9.923 -3.013 -17.656 1.00 82.12 98 GLU A C 1
ATOM 783 O O . GLU A 1 98 ? 9.920 -3.124 -18.888 1.00 82.12 98 GLU A O 1
ATOM 788 N N . PRO A 1 99 ? 10.453 -1.925 -17.070 1.00 78.94 99 PRO A N 1
ATOM 789 C CA . PRO A 1 99 ? 11.035 -0.855 -17.858 1.00 78.94 99 PRO A CA 1
ATOM 790 C C . PRO A 1 99 ? 12.343 -1.335 -18.496 1.00 78.94 99 PRO A C 1
ATOM 792 O O . PRO A 1 99 ? 13.366 -1.474 -17.823 1.00 78.94 99 PRO A O 1
ATOM 795 N N . ILE A 1 100 ? 12.338 -1.529 -19.816 1.00 78.38 100 ILE A N 1
ATOM 796 C CA . ILE A 1 100 ? 13.567 -1.772 -20.576 1.00 78.38 100 ILE A CA 1
ATOM 797 C C . ILE A 1 100 ? 14.320 -0.449 -20.667 1.00 78.38 100 ILE A C 1
ATOM 799 O O . ILE A 1 100 ? 13.837 0.537 -21.227 1.00 78.38 100 ILE A O 1
ATOM 803 N N . ARG A 1 101 ? 15.520 -0.420 -20.090 1.00 75.94 101 ARG A N 1
ATOM 804 C CA . ARG A 1 101 ? 16.405 0.742 -20.155 1.00 75.94 101 ARG A CA 1
ATOM 805 C C . ARG A 1 101 ? 17.413 0.579 -21.272 1.00 75.94 101 ARG A C 1
ATOM 807 O O . ARG A 1 101 ? 17.953 -0.500 -21.488 1.00 75.94 101 ARG A O 1
ATOM 814 N N . PHE A 1 102 ? 17.713 1.691 -21.931 1.00 77.31 102 PHE A N 1
ATOM 815 C CA . PHE A 1 102 ? 18.762 1.727 -22.934 1.00 77.31 102 PHE A CA 1
ATOM 816 C C . PHE A 1 102 ? 20.133 1.447 -22.299 1.00 77.31 102 PHE A C 1
ATOM 818 O O . PHE A 1 102 ? 20.578 2.195 -21.423 1.00 77.31 102 PHE A O 1
ATOM 825 N N . ASN A 1 103 ? 20.802 0.389 -22.762 1.00 77.88 103 ASN A N 1
ATOM 826 C CA . ASN A 1 103 ? 22.184 0.083 -22.417 1.00 77.88 103 ASN A CA 1
ATOM 827 C C . ASN A 1 103 ? 23.097 0.433 -23.608 1.00 77.88 103 ASN A C 1
ATOM 829 O O . ASN A 1 103 ? 23.059 -0.252 -24.625 1.00 77.88 103 ASN A O 1
ATOM 833 N N . PRO A 1 104 ? 23.951 1.462 -23.503 1.00 75.88 104 PRO A N 1
ATOM 834 C CA . PRO A 1 104 ? 24.805 1.898 -24.610 1.00 75.88 104 PRO A CA 1
ATOM 835 C C . PRO A 1 104 ? 25.913 0.907 -24.978 1.00 75.88 104 PRO A C 1
ATOM 837 O O . PRO A 1 104 ? 26.501 1.041 -26.049 1.00 75.88 104 PRO A O 1
ATOM 840 N N . ASN A 1 105 ? 26.216 -0.058 -24.106 1.00 75.94 105 ASN A N 1
ATOM 841 C CA . ASN A 1 105 ? 27.175 -1.124 -24.397 1.00 75.94 105 ASN A CA 1
ATOM 842 C C . ASN A 1 105 ? 26.514 -2.338 -25.062 1.00 75.94 105 ASN A C 1
ATOM 844 O O . ASN A 1 105 ? 27.222 -3.226 -25.533 1.00 75.94 105 ASN A O 1
ATOM 848 N N . ASP A 1 106 ? 25.183 -2.393 -25.079 1.00 78.81 106 ASP A N 1
ATOM 849 C CA . ASP A 1 106 ? 24.444 -3.483 -25.693 1.00 78.81 106 ASP A CA 1
ATOM 850 C C . ASP A 1 106 ? 24.287 -3.222 -27.196 1.00 78.81 106 ASP A C 1
ATOM 852 O O . ASP A 1 106 ? 23.519 -2.366 -27.633 1.00 78.81 106 ASP A O 1
ATOM 856 N N . THR A 1 107 ? 25.076 -3.938 -27.994 1.00 78.00 107 THR A N 1
ATOM 857 C CA . THR A 1 107 ? 25.085 -3.847 -29.462 1.00 78.00 107 THR A CA 1
ATOM 858 C C . THR A 1 107 ? 24.254 -4.941 -30.129 1.00 78.00 107 THR A C 1
ATOM 860 O O . THR A 1 107 ? 24.272 -5.052 -31.357 1.00 78.00 107 THR A O 1
ATOM 863 N N . SER A 1 108 ? 23.528 -5.746 -29.344 1.00 78.81 108 SER A N 1
ATOM 864 C CA . SER A 1 108 ? 22.749 -6.884 -29.839 1.00 78.81 108 SER A CA 1
ATOM 865 C C . SER A 1 108 ? 21.627 -6.461 -30.793 1.00 78.81 108 SER A C 1
ATOM 867 O O . SER A 1 108 ? 21.444 -7.084 -31.836 1.00 78.81 108 SER A O 1
ATOM 869 N N . PHE A 1 109 ? 20.917 -5.375 -30.471 1.00 73.56 109 PHE A N 1
ATOM 870 C CA . PHE A 1 109 ? 19.767 -4.902 -31.248 1.00 73.56 109 PHE A CA 1
ATOM 871 C C . PHE A 1 109 ? 20.135 -3.813 -32.264 1.00 73.56 109 PHE A C 1
ATOM 873 O O . PHE A 1 109 ? 19.699 -3.840 -33.413 1.00 73.56 109 PHE A O 1
ATOM 880 N N . LEU A 1 110 ? 20.966 -2.849 -31.858 1.00 74.12 110 LEU A N 1
ATOM 881 C CA . LEU A 1 110 ? 21.416 -1.749 -32.708 1.00 74.12 110 LEU A CA 1
ATOM 882 C C . LEU A 1 110 ? 22.938 -1.632 -32.651 1.00 74.12 110 LEU A C 1
ATOM 884 O O . LEU A 1 110 ? 23.531 -1.447 -31.593 1.00 74.12 110 LEU A O 1
ATOM 888 N N . LYS A 1 111 ? 23.583 -1.646 -33.824 1.00 79.31 111 LYS A N 1
ATOM 889 C CA . LYS A 1 111 ? 25.041 -1.449 -33.947 1.00 79.31 111 LYS A CA 1
ATOM 890 C C . LYS A 1 111 ? 25.493 -0.027 -33.588 1.00 79.31 111 LYS A C 1
ATOM 892 O O . LYS A 1 111 ? 26.687 0.216 -33.428 1.00 79.31 111 LYS A O 1
ATOM 897 N N . ARG A 1 112 ? 24.564 0.932 -33.530 1.00 77.88 112 ARG A N 1
ATOM 898 C CA . ARG A 1 112 ? 24.818 2.342 -33.211 1.00 77.88 112 ARG A CA 1
ATOM 899 C C . ARG A 1 112 ? 23.818 2.820 -32.164 1.00 77.88 112 ARG A C 1
ATOM 901 O O . ARG A 1 112 ? 22.626 2.564 -32.292 1.00 77.88 112 ARG A O 1
ATOM 908 N N . THR A 1 113 ? 24.317 3.536 -31.159 1.00 78.69 113 THR A N 1
ATOM 909 C CA . THR A 1 113 ? 23.484 4.201 -30.149 1.00 78.69 113 THR A CA 1
ATOM 910 C C . THR A 1 113 ? 22.707 5.364 -30.771 1.00 78.69 113 THR A C 1
ATOM 912 O O . THR A 1 113 ? 23.273 6.142 -31.538 1.00 78.69 113 THR A O 1
ATOM 915 N N . ALA A 1 114 ? 21.428 5.507 -30.411 1.00 79.62 114 ALA A N 1
ATOM 916 C CA . ALA A 1 114 ? 20.625 6.691 -30.738 1.00 79.62 114 ALA A CA 1
ATOM 917 C C . ALA A 1 114 ? 21.010 7.922 -29.890 1.00 79.62 114 ALA A C 1
ATOM 919 O O . ALA A 1 114 ? 20.622 9.042 -30.205 1.00 79.62 114 ALA A O 1
ATOM 920 N N . PHE A 1 115 ? 21.800 7.712 -28.833 1.00 79.69 115 PHE A N 1
ATOM 921 C CA . PHE A 1 115 ? 22.157 8.698 -27.815 1.00 79.69 115 PHE A CA 1
ATOM 922 C C . PHE A 1 115 ? 23.688 8.865 -27.727 1.00 79.69 115 PHE A C 1
ATOM 924 O O . PHE A 1 115 ? 24.316 8.431 -26.753 1.00 79.69 115 PHE A O 1
ATOM 931 N N . PRO A 1 116 ? 24.351 9.399 -28.772 1.00 79.25 116 PRO A N 1
ATOM 932 C CA . PRO A 1 116 ? 25.795 9.595 -28.755 1.00 79.25 116 PRO A CA 1
ATOM 933 C C . PRO A 1 116 ? 26.171 10.724 -27.790 1.00 79.25 116 PRO A C 1
ATOM 935 O O . PRO A 1 116 ? 25.641 11.826 -27.863 1.00 79.25 116 PRO A O 1
ATOM 938 N N . GLY A 1 117 ? 27.114 10.460 -26.885 1.00 78.38 117 GLY A N 1
ATOM 939 C CA . GLY A 1 117 ? 27.691 11.500 -26.028 1.00 78.38 117 GLY A CA 1
ATOM 940 C C . GLY A 1 117 ? 26.806 12.018 -24.892 1.00 78.38 117 GLY A C 1
ATOM 941 O O . GLY A 1 117 ? 27.217 12.960 -24.218 1.00 78.38 117 GLY A O 1
ATOM 942 N N . SER A 1 118 ? 25.643 11.409 -24.652 1.00 80.44 118 SER A N 1
ATOM 943 C CA . SER A 1 118 ? 24.738 11.742 -23.545 1.00 80.44 118 SER A CA 1
ATOM 944 C C . SER A 1 118 ? 24.823 10.728 -22.400 1.00 80.44 118 SER A C 1
ATOM 946 O O . SER A 1 118 ? 24.903 9.518 -22.630 1.00 80.44 118 SER A O 1
ATOM 948 N N . SER A 1 119 ? 24.764 11.220 -21.164 1.00 81.75 119 SER A N 1
ATOM 949 C CA . SER A 1 119 ? 24.662 10.407 -19.946 1.00 81.75 119 SER A CA 1
ATOM 950 C C . SER A 1 119 ? 23.195 10.046 -19.641 1.00 81.75 119 SER A C 1
ATOM 952 O O . SER A 1 119 ? 22.296 10.831 -19.912 1.00 81.75 119 SER A O 1
ATOM 954 N N . ASN A 1 120 ? 22.946 8.868 -19.061 1.00 80.69 120 ASN A N 1
ATOM 955 C CA . ASN A 1 120 ? 21.653 8.445 -18.511 1.00 80.69 120 ASN A CA 1
ATOM 956 C C . ASN A 1 120 ? 21.768 8.371 -16.982 1.00 80.69 120 ASN A C 1
ATOM 958 O O . ASN A 1 120 ? 22.344 7.421 -16.436 1.00 80.69 120 ASN A O 1
ATOM 962 N N . VAL A 1 121 ? 21.258 9.395 -16.297 1.00 79.38 121 VAL A N 1
ATOM 963 C CA . VAL A 1 121 ? 21.345 9.520 -14.840 1.00 79.38 121 VAL A CA 1
ATOM 964 C C . VAL A 1 121 ? 20.061 9.020 -14.189 1.00 79.38 121 VAL A C 1
ATOM 966 O O . VAL A 1 121 ? 18.951 9.402 -14.548 1.00 79.38 121 VAL A O 1
ATOM 969 N N . VAL A 1 122 ? 20.218 8.157 -13.187 1.00 80.44 122 VAL A N 1
ATOM 970 C CA . VAL A 1 122 ? 19.101 7.666 -12.380 1.00 80.44 122 VAL A CA 1
ATOM 971 C C . VAL A 1 122 ? 18.997 8.525 -11.130 1.00 80.44 122 VAL A C 1
ATOM 973 O O . VAL A 1 122 ? 19.838 8.420 -10.243 1.00 80.44 122 VAL A O 1
ATOM 976 N N . SER A 1 123 ? 17.977 9.377 -11.072 1.00 80.75 123 SER A N 1
ATOM 977 C CA . SER A 1 123 ? 17.799 10.360 -9.995 1.00 80.75 123 SER A CA 1
ATOM 978 C C . SER A 1 123 ? 17.223 9.771 -8.701 1.00 80.75 123 SER A C 1
ATOM 980 O O . SER A 1 123 ? 17.601 10.187 -7.610 1.00 80.75 123 SER A O 1
ATOM 982 N N . GLY A 1 124 ? 16.313 8.797 -8.789 1.00 83.12 124 GLY A N 1
ATOM 983 C CA . GLY A 1 124 ? 15.644 8.227 -7.614 1.00 83.12 124 GLY A CA 1
ATOM 984 C C . GLY A 1 124 ? 16.511 7.225 -6.846 1.00 83.12 124 GLY A C 1
ATOM 985 O O . GLY A 1 124 ? 17.100 6.342 -7.459 1.00 83.12 124 GLY A O 1
ATOM 986 N N . LEU A 1 125 ? 16.524 7.289 -5.508 1.00 85.31 125 LEU A N 1
ATOM 987 C CA . LEU A 1 125 ? 17.312 6.385 -4.651 1.00 85.31 125 LEU A CA 1
ATOM 988 C C . LEU A 1 125 ? 16.890 4.909 -4.769 1.00 85.31 125 LEU A C 1
ATOM 990 O O . LEU A 1 125 ? 17.729 4.016 -4.857 1.00 85.31 125 LEU A O 1
ATOM 994 N N . ALA A 1 126 ? 15.583 4.635 -4.783 1.00 84.38 126 ALA A N 1
ATOM 995 C CA . ALA A 1 126 ? 15.077 3.275 -4.984 1.00 84.38 126 ALA A CA 1
ATOM 996 C C . ALA A 1 126 ? 15.414 2.765 -6.395 1.00 84.38 126 ALA A C 1
ATOM 998 O O . ALA A 1 126 ? 15.800 1.612 -6.590 1.00 84.38 126 ALA A O 1
ATOM 999 N N . THR A 1 127 ? 15.315 3.658 -7.376 1.00 81.69 127 THR A N 1
ATOM 1000 C CA . THR A 1 127 ? 15.561 3.373 -8.787 1.00 81.69 127 THR A CA 1
ATOM 1001 C C . THR A 1 127 ? 17.046 3.160 -9.073 1.00 81.69 127 THR A C 1
ATOM 1003 O O . THR A 1 127 ? 17.377 2.271 -9.848 1.00 81.69 127 THR A O 1
ATOM 1006 N N . SER A 1 128 ? 17.946 3.908 -8.431 1.00 82.62 128 SER A N 1
ATOM 1007 C CA . SER A 1 128 ? 19.399 3.788 -8.606 1.00 82.62 128 SER A CA 1
ATOM 1008 C C . SER A 1 128 ? 19.956 2.492 -8.020 1.00 82.62 128 SER A C 1
ATOM 1010 O O . SER A 1 128 ? 20.936 1.960 -8.535 1.00 82.62 128 SER A O 1
ATOM 1012 N N . ARG A 1 129 ? 19.299 1.933 -6.991 1.00 85.12 129 ARG A N 1
ATOM 1013 C CA . ARG A 1 129 ? 19.601 0.584 -6.483 1.00 85.12 129 ARG A CA 1
ATOM 1014 C C . ARG A 1 129 ? 19.246 -0.511 -7.485 1.00 85.12 129 ARG A C 1
ATOM 1016 O O . ARG A 1 129 ? 19.973 -1.491 -7.584 1.00 85.12 129 ARG A O 1
ATOM 1023 N N . ARG A 1 130 ? 18.126 -0.363 -8.198 1.00 82.75 130 ARG A N 1
ATOM 1024 C CA . ARG A 1 130 ? 17.644 -1.361 -9.169 1.00 82.75 130 ARG A CA 1
ATOM 1025 C C . ARG A 1 130 ? 18.327 -1.236 -10.528 1.00 82.75 130 ARG A C 1
ATOM 1027 O O . ARG A 1 130 ? 18.580 -2.240 -11.180 1.00 82.75 130 ARG A O 1
ATOM 1034 N N . TYR A 1 131 ? 18.628 -0.011 -10.948 1.00 82.06 131 TYR A N 1
ATOM 1035 C CA . TYR A 1 131 ? 19.119 0.285 -12.286 1.00 82.06 131 TYR A CA 1
ATOM 1036 C C . TYR A 1 131 ? 20.389 1.120 -12.229 1.00 82.06 131 TYR A C 1
ATOM 1038 O O . TYR A 1 131 ? 20.418 2.210 -11.656 1.00 82.06 131 TYR A O 1
ATOM 1046 N N . LYS A 1 132 ? 21.430 0.634 -12.904 1.00 81.81 132 LYS A N 1
ATOM 1047 C CA . LYS A 1 132 ? 22.692 1.354 -13.024 1.00 81.81 132 LYS A CA 1
ATOM 1048 C C . LYS A 1 132 ? 22.555 2.478 -14.050 1.00 81.81 132 LYS A C 1
ATOM 1050 O O . LYS A 1 132 ? 22.138 2.245 -15.182 1.00 81.81 132 LYS A O 1
ATOM 1055 N N . GLY A 1 133 ? 22.914 3.694 -13.648 1.00 82.56 133 GLY A N 1
ATOM 1056 C CA . GLY A 1 133 ? 23.072 4.807 -14.582 1.00 82.56 133 GLY A CA 1
ATOM 1057 C C . GLY A 1 133 ? 24.277 4.603 -15.495 1.00 82.56 133 GLY A C 1
ATOM 1058 O O . GLY A 1 133 ? 25.224 3.890 -15.154 1.00 82.56 133 GLY A O 1
ATOM 1059 N N . PHE A 1 134 ? 24.260 5.263 -16.645 1.00 83.75 134 PHE A N 1
ATOM 1060 C CA . PHE A 1 134 ? 25.387 5.293 -17.567 1.00 83.75 134 PHE A CA 1
ATOM 1061 C C . PHE A 1 134 ? 25.912 6.717 -17.696 1.00 83.75 134 PHE A C 1
ATOM 1063 O O . PHE A 1 134 ? 25.142 7.645 -17.918 1.00 83.75 134 PHE A O 1
ATOM 1070 N N . ARG A 1 135 ? 27.230 6.897 -17.608 1.00 82.56 135 ARG A N 1
ATOM 1071 C CA . ARG A 1 135 ? 27.868 8.194 -17.846 1.00 82.56 135 ARG A CA 1
ATOM 1072 C C . ARG A 1 135 ? 28.705 8.136 -19.112 1.00 82.56 135 ARG A C 1
ATOM 1074 O O . ARG A 1 135 ? 29.542 7.246 -19.261 1.00 82.56 135 ARG A O 1
ATOM 1081 N N . ALA A 1 136 ? 28.497 9.101 -20.002 1.00 80.06 136 ALA A N 1
ATOM 1082 C CA . ALA A 1 136 ? 29.259 9.183 -21.237 1.00 80.06 136 ALA A CA 1
ATOM 1083 C C . ALA A 1 136 ? 30.730 9.569 -20.954 1.00 80.06 136 ALA A C 1
ATOM 1085 O O . ALA A 1 136 ? 30.986 10.443 -20.109 1.00 80.06 136 ALA A O 1
ATOM 1086 N N . PRO A 1 137 ? 31.706 8.968 -21.668 1.00 80.50 137 PRO A N 1
ATOM 1087 C CA . PRO A 1 137 ? 33.114 9.349 -21.567 1.00 80.50 137 PRO A CA 1
ATOM 1088 C C . PRO A 1 137 ? 33.320 10.809 -21.970 1.00 80.50 137 PRO A C 1
ATOM 1090 O O . PRO A 1 137 ? 32.774 11.235 -22.986 1.00 80.50 137 PRO A O 1
ATOM 1093 N N . ALA A 1 138 ? 34.158 11.546 -21.234 1.00 75.81 138 ALA A N 1
ATOM 1094 C CA . ALA A 1 138 ? 34.396 12.978 -21.455 1.00 75.81 138 ALA A CA 1
ATOM 1095 C C . ALA A 1 138 ? 34.774 13.324 -22.909 1.00 75.81 138 ALA A C 1
ATOM 1097 O O . ALA A 1 138 ? 34.276 14.302 -23.451 1.00 75.81 138 ALA A O 1
ATOM 1098 N N . ALA A 1 139 ? 35.568 12.474 -23.568 1.00 78.56 139 ALA A N 1
ATOM 1099 C CA . ALA A 1 139 ? 36.011 12.669 -24.951 1.00 78.56 139 ALA A CA 1
ATOM 1100 C C . ALA A 1 139 ? 34.898 12.558 -26.012 1.00 78.56 139 ALA A C 1
ATOM 1102 O O . ALA A 1 139 ? 35.087 12.991 -27.143 1.00 78.56 139 ALA A O 1
ATOM 1103 N N . ARG A 1 140 ? 33.755 11.944 -25.680 1.00 72.06 140 ARG A N 1
ATOM 1104 C CA . ARG A 1 140 ? 32.614 11.768 -26.595 1.00 72.06 140 ARG A CA 1
ATOM 1105 C C . ARG A 1 140 ? 31.420 12.652 -26.234 1.00 72.06 140 ARG A C 1
ATOM 1107 O O . ARG A 1 140 ? 30.375 12.501 -26.857 1.00 72.06 140 ARG A O 1
ATOM 1114 N N . ARG A 1 141 ? 31.537 13.525 -25.227 1.00 72.56 141 ARG A N 1
ATOM 1115 C CA . ARG A 1 141 ? 30.435 14.394 -24.790 1.00 72.56 141 ARG A CA 1
ATOM 1116 C C . ARG A 1 141 ? 30.194 15.490 -25.819 1.00 72.56 141 ARG A C 1
ATOM 1118 O O . ARG A 1 141 ? 31.126 16.177 -26.218 1.00 72.56 141 ARG A O 1
ATOM 1125 N N . ILE A 1 142 ? 28.935 15.654 -26.218 1.00 71.19 142 ILE A N 1
ATOM 1126 C CA . ILE A 1 142 ? 28.517 16.724 -27.137 1.00 71.19 142 ILE A CA 1
ATOM 1127 C C . ILE A 1 142 ? 28.343 18.052 -26.367 1.00 71.19 142 ILE A C 1
ATOM 1129 O O . ILE A 1 142 ? 28.507 19.125 -26.936 1.00 71.19 142 ILE A O 1
ATOM 1133 N N . GLY A 1 143 ? 28.097 17.988 -25.052 1.00 68.31 143 GLY A N 1
ATOM 1134 C CA . GLY A 1 143 ? 28.038 19.135 -24.142 1.00 68.31 143 GLY A CA 1
ATOM 1135 C C . GLY A 1 143 ? 28.166 18.708 -22.675 1.00 68.31 143 GLY A C 1
ATOM 1136 O O . GLY A 1 143 ? 28.120 17.517 -22.373 1.00 68.31 143 GLY A O 1
ATOM 1137 N N . ILE A 1 144 ? 28.355 19.669 -21.763 1.00 67.94 144 ILE A N 1
ATOM 1138 C CA . ILE A 1 144 ? 28.355 19.425 -20.309 1.00 67.94 144 ILE A CA 1
ATOM 1139 C C . ILE A 1 144 ? 26.954 19.737 -19.785 1.00 67.94 144 ILE A C 1
ATOM 1141 O O . ILE A 1 144 ? 26.602 20.908 -19.625 1.00 67.94 144 ILE A O 1
ATOM 1145 N N . GLY A 1 145 ? 26.156 18.701 -19.527 1.00 65.81 145 GLY A N 1
ATOM 1146 C CA . GLY A 1 145 ? 24.862 18.856 -18.865 1.00 65.81 145 GLY A CA 1
ATOM 1147 C C . GLY A 1 145 ? 25.024 19.141 -17.369 1.00 65.81 145 GLY A C 1
ATOM 1148 O O . GLY A 1 145 ? 26.068 18.859 -16.779 1.00 65.81 145 GLY A O 1
ATOM 1149 N N . HIS A 1 146 ? 23.975 19.657 -16.721 1.00 66.62 146 HIS A N 1
ATOM 1150 C CA . HIS A 1 146 ? 23.929 19.801 -15.253 1.00 66.62 146 HIS A CA 1
ATOM 1151 C C . HIS A 1 146 ? 24.242 18.470 -14.538 1.00 66.62 146 HIS A C 1
ATOM 1153 O O . HIS A 1 146 ? 24.909 18.418 -13.511 1.00 66.62 146 HIS A O 1
ATOM 1159 N N . GLU A 1 147 ? 23.809 17.379 -15.150 1.00 63.91 147 GLU A N 1
ATOM 1160 C CA . GLU A 1 147 ? 23.882 15.996 -14.679 1.00 63.91 147 GLU A CA 1
ATOM 1161 C C . GLU A 1 147 ? 25.306 15.411 -14.732 1.00 63.91 147 GLU A C 1
ATOM 1163 O O . GLU A 1 147 ? 25.613 14.436 -14.045 1.00 63.91 147 GLU A O 1
ATOM 1168 N N . ASP A 1 148 ? 26.206 16.040 -15.492 1.00 61.31 148 ASP A N 1
ATOM 1169 C CA . ASP A 1 148 ? 27.617 15.659 -15.594 1.00 61.31 148 ASP A CA 1
ATOM 1170 C C . ASP A 1 148 ? 28.521 16.393 -14.589 1.00 61.31 148 ASP A C 1
ATOM 1172 O O . ASP A 1 148 ? 29.712 16.085 -14.515 1.00 61.31 148 ASP A O 1
ATOM 1176 N N . ARG A 1 149 ? 27.980 17.372 -13.846 1.00 63.47 149 ARG A N 1
ATOM 1177 C CA . ARG A 1 149 ? 28.707 18.176 -12.844 1.00 63.47 149 ARG A CA 1
ATOM 1178 C C . ARG A 1 149 ? 28.612 17.626 -11.417 1.00 63.47 149 ARG A C 1
ATOM 1180 O O . ARG A 1 149 ? 29.287 18.155 -10.538 1.00 63.47 149 ARG A O 1
ATOM 1187 N N . VAL A 1 150 ? 27.774 16.609 -11.208 1.00 59.19 150 VAL A N 1
ATOM 1188 C CA . VAL A 1 150 ? 27.556 15.916 -9.926 1.00 59.19 150 VAL A CA 1
ATOM 1189 C C . VAL A 1 150 ? 28.320 14.606 -9.903 1.00 59.19 150 VAL A C 1
ATOM 1191 O O . VAL A 1 150 ? 28.175 13.840 -10.888 1.00 59.19 150 VAL A O 1
#

Radius of gyration: 26.36 Å; chains: 1; bounding box: 60×37×61 Å